Protein AF-A0A3N5L470-F1 (afdb_monomer)

Solvent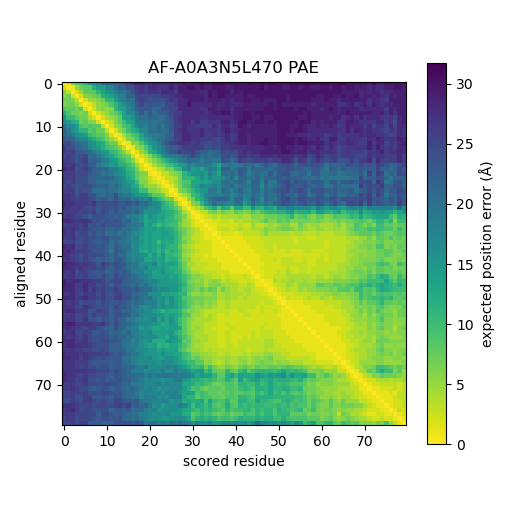-accessible surface area (backbone atoms only — not comparable to full-atom values): 5683 Å² total; per-residue (Å²): 138,92,77,94,81,73,88,84,71,84,86,78,69,91,71,83,85,80,83,78,77,73,82,65,86,62,100,56,97,76,71,68,85,49,98,42,71,70,57,49,49,52,56,53,70,70,37,88,90,52,57,68,70,60,53,51,55,48,49,54,51,50,51,57,51,75,75,44,95,74,86,44,75,57,96,94,37,85,49,136

Sequence (80 aa):
MKIFSKLRFFFCKSLSVRDSPIVILTKSSDTKEFLSIDEAVKELESDPDISKEKIEKLKESIEMLKNKRRIKIKNGNLIN

Structure (mmCIF, N/CA/C/O backbone):
data_AF-A0A3N5L470-F1
#
_entry.id   AF-A0A3N5L470-F1
#
loop_
_atom_site.group_PDB
_atom_site.id
_atom_site.type_symbol
_atom_site.label_atom_id
_atom_site.label_alt_id
_atom_site.label_comp_id
_atom_site.label_asym_id
_atom_site.label_entity_id
_atom_site.label_seq_id
_atom_site.pdbx_PDB_ins_code
_atom_site.Cartn_x
_atom_site.Cartn_y
_atom_site.Cartn_z
_atom_site.occupancy
_atom_site.B_iso_or_equiv
_atom_site.auth_seq_id
_atom_site.auth_comp_id
_atom_site.auth_asym_id
_atom_site.auth_atom_id
_atom_site.pdbx_PDB_model_num
ATOM 1 N N . MET A 1 1 ? -23.698 -38.086 -17.956 1.00 38.78 1 MET A N 1
ATOM 2 C CA . MET A 1 1 ? -22.244 -38.124 -18.243 1.00 38.78 1 MET A CA 1
ATOM 3 C C . MET A 1 1 ? -21.554 -37.071 -17.382 1.00 38.78 1 MET A C 1
ATOM 5 O O . MET A 1 1 ? -21.947 -35.915 -17.427 1.00 38.78 1 MET A O 1
ATOM 9 N N . LYS A 1 2 ? -20.625 -37.492 -16.514 1.00 48.03 2 LYS A N 1
ATOM 10 C CA . LYS A 1 2 ? -19.892 -36.655 -15.545 1.00 48.03 2 LYS A CA 1
ATOM 11 C C . LYS A 1 2 ? -18.577 -36.196 -16.184 1.00 48.03 2 LYS A C 1
ATOM 13 O O . LYS A 1 2 ? -17.754 -37.059 -16.458 1.00 48.03 2 LYS A O 1
ATOM 18 N N . ILE A 1 3 ? -18.367 -34.894 -16.408 1.00 54.88 3 ILE A N 1
ATOM 19 C CA . ILE A 1 3 ? -17.092 -34.384 -16.969 1.00 54.88 3 ILE A CA 1
ATOM 20 C C . ILE A 1 3 ? -16.522 -33.135 -16.268 1.00 54.88 3 ILE A C 1
ATOM 22 O O . ILE A 1 3 ? -15.369 -32.783 -16.490 1.00 54.88 3 ILE A O 1
ATOM 26 N N . PHE A 1 4 ? -17.216 -32.537 -15.298 1.00 50.91 4 PHE A N 1
ATOM 27 C CA . PHE A 1 4 ? -16.696 -31.370 -14.565 1.00 50.91 4 PHE A CA 1
ATOM 28 C C . PHE A 1 4 ? -15.897 -31.716 -13.295 1.00 50.91 4 PHE A C 1
ATOM 30 O O . PHE A 1 4 ? -16.109 -31.121 -12.245 1.00 50.91 4 PHE A O 1
ATOM 37 N N . SER A 1 5 ? -14.967 -32.676 -13.353 1.00 50.91 5 SER A N 1
ATOM 38 C CA . SER A 1 5 ? -14.177 -33.068 -12.168 1.00 50.91 5 SER A CA 1
ATOM 39 C C . SER A 1 5 ? -12.658 -33.056 -12.354 1.00 50.91 5 SER A C 1
ATOM 41 O O . SER A 1 5 ? -11.955 -33.706 -11.586 1.00 50.91 5 SER A O 1
ATOM 43 N N . LYS A 1 6 ? -12.121 -32.319 -13.337 1.00 51.00 6 LYS A N 1
ATOM 44 C CA . LYS A 1 6 ? -10.663 -32.279 -13.590 1.00 51.00 6 LYS A CA 1
ATOM 45 C C . LYS A 1 6 ? -9.981 -30.908 -13.551 1.00 51.00 6 LYS A C 1
ATOM 47 O O . LYS A 1 6 ? -8.778 -30.852 -13.760 1.00 51.00 6 LYS A O 1
ATOM 52 N N . LEU A 1 7 ? -10.670 -29.826 -13.177 1.00 54.56 7 LEU A N 1
ATOM 53 C CA . LEU A 1 7 ? -10.032 -28.502 -13.027 1.00 54.56 7 LEU A CA 1
ATOM 54 C C . LEU A 1 7 ? -9.599 -28.151 -11.591 1.00 54.56 7 LEU A C 1
ATOM 56 O O . LEU A 1 7 ? -9.356 -26.992 -11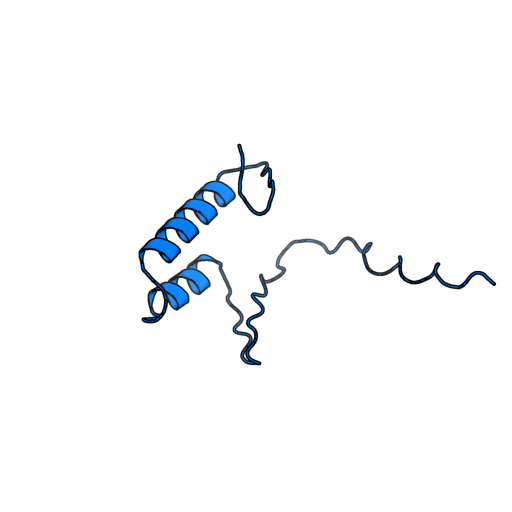.278 1.00 54.56 7 LEU A O 1
ATOM 60 N N . ARG A 1 8 ? -9.486 -29.139 -10.696 1.00 53.84 8 ARG A N 1
ATOM 61 C CA . ARG A 1 8 ? -9.153 -28.911 -9.277 1.00 53.84 8 ARG A CA 1
ATOM 62 C C . ARG A 1 8 ? -7.706 -29.262 -8.910 1.00 53.84 8 ARG A C 1
ATOM 64 O O . ARG A 1 8 ? -7.429 -29.525 -7.7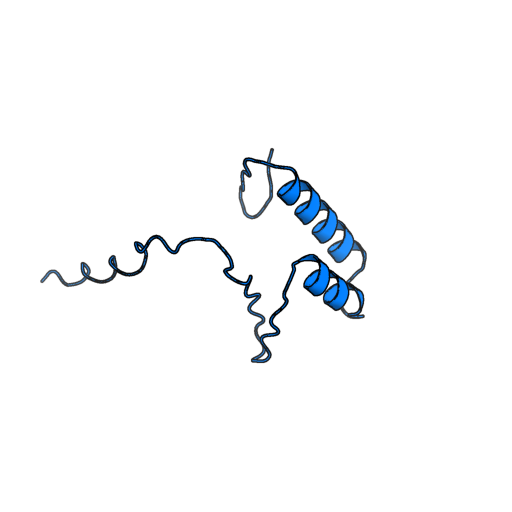47 1.00 53.84 8 ARG A O 1
ATOM 71 N N . PHE A 1 9 ? -6.798 -29.285 -9.890 1.00 51.62 9 PHE A N 1
ATOM 72 C CA . PHE A 1 9 ? -5.417 -29.751 -9.693 1.00 51.62 9 PHE A CA 1
ATOM 73 C C . PHE A 1 9 ? -4.337 -28.655 -9.782 1.00 51.62 9 PHE A C 1
ATOM 75 O O . PHE A 1 9 ? -3.174 -28.934 -9.520 1.00 51.62 9 PHE A O 1
ATOM 82 N N . PHE A 1 10 ? -4.686 -27.400 -10.086 1.00 50.69 10 PHE A N 1
ATOM 83 C CA . PHE A 1 10 ? -3.682 -26.334 -10.260 1.00 50.69 10 PHE A CA 1
ATOM 84 C C . PHE A 1 10 ? -3.469 -25.409 -9.051 1.00 50.69 10 PHE A C 1
ATOM 86 O O . PHE A 1 10 ? -2.567 -24.582 -9.087 1.00 50.69 10 PHE A O 1
ATOM 93 N N . PHE A 1 11 ? -4.221 -25.575 -7.958 1.00 52.53 11 PHE A N 1
ATOM 94 C CA . PHE A 1 11 ? -4.102 -24.711 -6.769 1.00 52.53 11 PHE A CA 1
ATOM 95 C C . PHE A 1 11 ? -3.441 -25.372 -5.548 1.00 52.53 11 PHE A C 1
ATOM 97 O O . PHE A 1 11 ? -3.414 -24.784 -4.471 1.00 52.53 11 PHE A O 1
ATOM 104 N N . CYS A 1 12 ? -2.857 -26.565 -5.701 1.00 46.16 12 CYS A N 1
ATOM 105 C CA . CYS A 1 12 ? -2.068 -27.208 -4.646 1.00 46.16 12 CYS A CA 1
ATOM 106 C C . CYS A 1 12 ? -0.687 -27.626 -5.159 1.00 46.16 12 CYS A C 1
ATOM 108 O O . CYS A 1 12 ? -0.393 -28.805 -5.329 1.00 46.16 12 CYS A O 1
ATOM 110 N N . LYS A 1 13 ? 0.194 -26.646 -5.349 1.00 42.34 13 LYS A N 1
ATOM 111 C CA . LYS A 1 13 ? 1.625 -26.847 -5.120 1.00 42.34 13 LYS A CA 1
ATOM 112 C C . LYS A 1 13 ? 2.074 -25.763 -4.156 1.00 42.34 13 LYS A C 1
ATOM 114 O O . LYS A 1 13 ? 1.960 -24.581 -4.457 1.00 42.34 13 LYS A O 1
ATOM 119 N N . SER A 1 14 ? 2.529 -26.184 -2.981 1.00 52.94 14 SER A N 1
ATOM 120 C CA . SER A 1 14 ? 3.204 -25.340 -2.004 1.00 52.94 14 SER A CA 1
ATOM 121 C C . SER A 1 14 ? 4.451 -24.741 -2.654 1.00 52.94 14 SER A C 1
ATOM 123 O O . SER A 1 14 ? 5.497 -25.390 -2.722 1.00 52.94 14 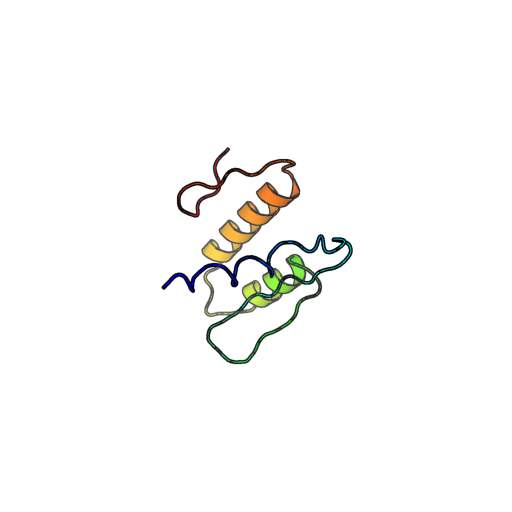SER A O 1
ATOM 125 N N . LEU A 1 15 ? 4.331 -23.530 -3.192 1.00 44.03 15 LEU A N 1
ATOM 126 C CA . LEU A 1 15 ? 5.486 -22.770 -3.633 1.00 44.03 15 LEU A CA 1
ATOM 127 C C . LEU A 1 15 ? 6.143 -22.204 -2.374 1.00 44.03 15 LEU A C 1
ATOM 129 O O . LEU A 1 15 ? 5.522 -21.463 -1.617 1.00 44.03 15 LEU A O 1
ATOM 133 N N . SER A 1 16 ? 7.379 -22.629 -2.127 1.00 48.38 16 SER A N 1
ATOM 134 C CA . SER A 1 16 ? 8.283 -22.032 -1.150 1.00 48.38 16 SER A CA 1
ATOM 135 C C . SER A 1 16 ? 8.294 -20.516 -1.351 1.00 48.38 16 SER A C 1
ATOM 137 O O . SER A 1 16 ? 8.919 -20.022 -2.286 1.00 48.38 16 SER A O 1
ATOM 139 N N . VAL A 1 17 ? 7.596 -19.795 -0.474 1.00 53.38 17 VAL A N 1
ATOM 140 C CA . VAL A 1 17 ? 7.594 -18.335 -0.407 1.00 53.38 17 VAL A CA 1
ATOM 141 C C . VAL A 1 17 ? 8.965 -17.917 0.109 1.00 53.38 17 VAL A C 1
ATOM 143 O O . VAL A 1 17 ? 9.198 -17.914 1.315 1.00 53.38 17 VAL A O 1
ATOM 146 N N . ARG A 1 18 ? 9.907 -17.653 -0.797 1.00 55.31 18 ARG A N 1
ATOM 147 C CA . ARG A 1 18 ? 11.100 -16.880 -0.437 1.00 55.31 18 ARG A CA 1
ATOM 148 C C . ARG A 1 18 ? 11.134 -15.554 -1.174 1.00 55.31 18 ARG A C 1
ATOM 150 O O . ARG A 1 18 ? 11.219 -14.554 -0.490 1.00 55.31 18 ARG A O 1
ATOM 157 N N . ASP A 1 19 ? 10.863 -15.518 -2.478 1.00 58.22 19 ASP A N 1
ATOM 158 C CA . ASP A 1 19 ? 10.872 -14.261 -3.241 1.00 58.22 19 ASP A CA 1
ATOM 159 C C . ASP A 1 19 ? 9.884 -14.339 -4.418 1.00 58.22 19 ASP A C 1
ATOM 161 O O . ASP A 1 19 ? 10.269 -14.580 -5.559 1.00 58.22 19 ASP A O 1
ATOM 165 N N . SER A 1 20 ? 8.576 -14.231 -4.160 1.00 52.38 20 SER A N 1
ATOM 166 C CA . SER A 1 20 ? 7.596 -14.070 -5.248 1.00 52.38 20 SER A CA 1
ATOM 167 C C . SER A 1 20 ? 7.232 -12.593 -5.388 1.00 52.38 20 SER A C 1
ATOM 169 O O . SER A 1 20 ? 6.698 -12.030 -4.428 1.00 52.38 20 SER A O 1
ATOM 171 N N . PRO A 1 21 ? 7.517 -11.962 -6.542 1.00 54.53 21 PRO A N 1
ATOM 172 C CA . PRO A 1 21 ? 7.237 -10.549 -6.752 1.00 54.53 21 PRO A CA 1
ATOM 173 C C . PRO A 1 21 ? 5.728 -10.284 -6.750 1.00 54.53 21 PRO A C 1
ATOM 175 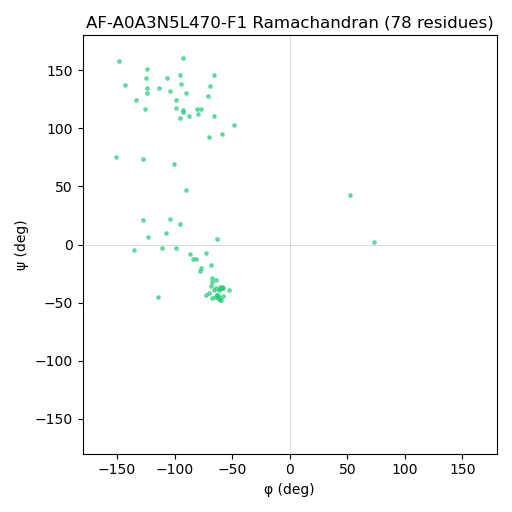O O . PRO A 1 21 ? 4.921 -11.111 -7.183 1.00 54.53 21 PRO A O 1
ATOM 178 N N . ILE A 1 22 ? 5.344 -9.115 -6.242 1.00 66.81 22 ILE A N 1
ATOM 179 C CA . ILE A 1 22 ? 3.957 -8.649 -6.252 1.00 66.81 22 ILE A CA 1
ATOM 180 C C . ILE A 1 22 ? 3.667 -8.098 -7.651 1.00 66.81 22 ILE A C 1
ATOM 182 O O . ILE A 1 22 ? 4.215 -7.071 -8.037 1.00 66.81 22 ILE A O 1
ATOM 186 N N . VAL A 1 23 ? 2.797 -8.773 -8.405 1.00 55.72 23 VAL A N 1
ATOM 187 C CA . VAL A 1 23 ? 2.380 -8.334 -9.745 1.00 55.72 23 VAL A CA 1
ATOM 188 C C . VAL A 1 23 ? 1.106 -7.495 -9.627 1.00 55.72 23 VAL A C 1
ATOM 190 O O . VAL A 1 23 ? 0.050 -8.012 -9.256 1.00 55.72 23 VAL A O 1
ATOM 193 N N . ILE A 1 24 ? 1.193 -6.202 -9.949 1.00 65.25 24 ILE A N 1
ATOM 194 C CA . ILE A 1 24 ? 0.035 -5.302 -10.049 1.00 65.25 24 ILE A CA 1
ATOM 195 C C . ILE A 1 24 ? -0.390 -5.254 -11.523 1.00 65.25 24 ILE A C 1
ATOM 197 O O . ILE A 1 24 ? 0.309 -4.692 -12.359 1.00 65.25 24 ILE A O 1
ATOM 201 N N . LEU A 1 25 ? -1.530 -5.868 -11.853 1.00 52.72 25 LEU A N 1
ATOM 202 C CA . LEU A 1 25 ? -2.079 -5.886 -13.213 1.00 52.72 25 LEU A CA 1
ATOM 203 C C . LEU A 1 25 ? -2.961 -4.652 -13.447 1.00 52.72 25 LEU A C 1
ATOM 205 O O . LEU A 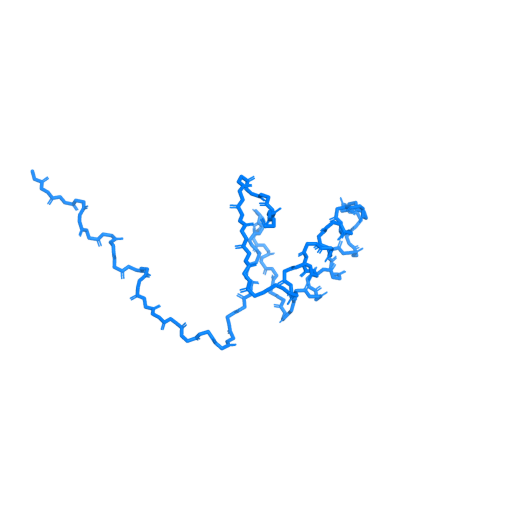1 25 ? -4.056 -4.551 -12.889 1.00 52.72 25 LEU A O 1
ATOM 209 N N . THR A 1 26 ? -2.505 -3.726 -14.289 1.00 47.88 26 THR A N 1
ATOM 210 C CA . THR A 1 26 ? -3.323 -2.636 -14.839 1.00 47.88 26 THR A CA 1
ATOM 211 C C . THR A 1 26 ? -3.934 -3.056 -16.184 1.00 47.88 26 THR A C 1
ATOM 213 O O . THR A 1 26 ? -3.515 -4.025 -16.810 1.00 47.88 26 THR A O 1
ATOM 216 N N . LYS A 1 27 ? -5.004 -2.375 -16.620 1.00 55.59 27 LYS A N 1
ATOM 217 C CA . LYS A 1 27 ? -5.772 -2.726 -17.836 1.00 55.59 27 LYS A CA 1
ATOM 218 C C . LYS A 1 27 ? -5.024 -2.400 -19.146 1.00 55.59 27 LYS A C 1
ATOM 220 O O . LYS A 1 27 ? -5.505 -2.755 -20.219 1.00 55.59 27 LYS A O 1
ATOM 225 N N . SER A 1 28 ? -3.880 -1.723 -19.062 1.00 54.34 28 SER A N 1
ATOM 226 C CA . SER A 1 28 ? -2.946 -1.472 -20.160 1.00 54.34 28 SER A CA 1
ATOM 227 C C . SER A 1 28 ? -1.844 -2.533 -20.159 1.00 54.34 28 SER A C 1
ATOM 229 O O . SER A 1 28 ? -1.423 -3.005 -19.111 1.00 54.34 28 SER A O 1
ATOM 231 N N . SER A 1 29 ? -1.367 -2.909 -21.340 1.00 56.44 29 SER A N 1
ATOM 232 C CA . SER A 1 29 ? -0.344 -3.940 -21.581 1.00 56.44 29 SER A CA 1
ATOM 233 C C . SER A 1 29 ? 1.047 -3.656 -20.986 1.00 56.44 29 SER A C 1
ATOM 235 O O . SER A 1 29 ? 1.966 -4.441 -21.208 1.00 56.44 29 SER A O 1
ATOM 237 N N . ASP A 1 30 ? 1.207 -2.573 -20.225 1.00 65.31 30 ASP A N 1
ATOM 238 C CA . ASP A 1 30 ? 2.475 -2.115 -19.660 1.00 65.31 30 ASP A CA 1
ATOM 239 C C . ASP A 1 30 ? 2.574 -2.533 -18.189 1.00 65.31 30 ASP A C 1
ATOM 241 O O . ASP A 1 30 ? 2.480 -1.724 -17.263 1.00 65.31 30 ASP A O 1
ATOM 245 N N . THR A 1 31 ? 2.722 -3.836 -17.959 1.00 67.81 31 THR A N 1
ATOM 246 C CA . THR A 1 31 ? 3.029 -4.366 -16.627 1.00 67.81 31 THR A CA 1
ATOM 247 C C . THR A 1 31 ? 4.424 -3.904 -16.210 1.00 67.81 31 THR A C 1
ATOM 249 O O . THR A 1 31 ? 5.421 -4.350 -16.774 1.00 67.81 31 THR A O 1
ATOM 252 N N . LYS A 1 32 ? 4.495 -3.009 -15.220 1.00 77.94 32 LYS A N 1
ATOM 253 C CA . LYS A 1 32 ? 5.743 -2.636 -14.545 1.00 77.94 32 LYS A CA 1
ATOM 254 C C . LYS A 1 32 ? 5.966 -3.559 -13.348 1.00 77.94 32 LYS A C 1
ATOM 256 O O . LYS A 1 32 ? 5.065 -3.748 -12.530 1.00 77.94 32 LYS A O 1
ATOM 261 N N . GLU A 1 33 ? 7.162 -4.124 -13.253 1.00 79.19 33 GLU A N 1
ATOM 262 C CA . GLU A 1 33 ? 7.598 -4.906 -12.097 1.00 79.19 33 GLU A CA 1
ATOM 263 C C . GLU A 1 33 ? 8.367 -4.007 -11.126 1.00 79.19 33 GLU A C 1
ATOM 265 O O . GLU A 1 33 ? 9.185 -3.191 -11.546 1.00 79.19 33 GLU A O 1
ATOM 270 N N . PHE A 1 34 ? 8.103 -4.170 -9.830 1.00 83.94 34 PHE A N 1
ATOM 271 C CA . PHE A 1 34 ? 8.756 -3.419 -8.760 1.00 83.94 34 PHE A CA 1
ATOM 272 C C . PHE A 1 34 ? 9.382 -4.392 -7.764 1.00 83.94 34 PHE A C 1
ATOM 274 O O . PHE A 1 34 ? 8.803 -5.437 -7.455 1.00 83.94 34 PHE A O 1
ATOM 2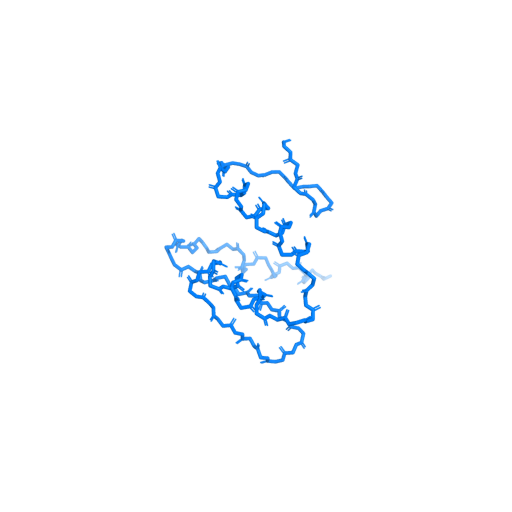81 N N . LEU A 1 35 ? 10.549 -4.040 -7.226 1.00 85.38 35 LEU A N 1
ATOM 282 C CA . LEU A 1 35 ? 11.269 -4.873 -6.259 1.00 85.38 35 LEU A CA 1
ATOM 283 C C . LEU A 1 35 ? 10.657 -4.778 -4.859 1.00 85.38 35 LEU A C 1
ATOM 285 O O . LEU A 1 35 ? 10.835 -5.671 -4.031 1.00 85.38 35 LEU A O 1
ATOM 289 N N . SER A 1 36 ? 9.938 -3.692 -4.575 1.00 83.75 36 SER A N 1
ATOM 290 C CA . SER A 1 36 ? 9.301 -3.471 -3.281 1.00 83.75 36 SER A CA 1
ATOM 291 C C . SER A 1 36 ? 8.007 -2.670 -3.397 1.00 83.75 36 SER A C 1
ATOM 293 O O . SER A 1 36 ? 7.795 -1.910 -4.340 1.00 83.75 36 SER A O 1
ATOM 295 N N . ILE A 1 37 ? 7.151 -2.803 -2.382 1.00 87.06 37 ILE A N 1
ATOM 296 C CA . ILE A 1 37 ? 5.931 -1.994 -2.260 1.00 87.06 37 ILE A CA 1
ATOM 297 C C . ILE A 1 37 ? 6.283 -0.503 -2.156 1.00 87.06 37 ILE A C 1
ATOM 299 O O . ILE A 1 37 ? 5.596 0.327 -2.739 1.00 87.06 37 ILE A O 1
ATOM 303 N N . ASP A 1 38 ? 7.360 -0.159 -1.445 1.00 87.75 38 ASP A N 1
ATOM 304 C CA . ASP A 1 38 ? 7.759 1.236 -1.239 1.00 87.75 38 ASP A CA 1
ATOM 305 C C . ASP A 1 38 ? 8.220 1.897 -2.557 1.00 87.75 38 ASP A C 1
ATOM 307 O O . ASP A 1 38 ? 7.976 3.083 -2.771 1.00 87.75 38 ASP A O 1
ATOM 311 N N . GLU A 1 39 ? 8.827 1.131 -3.469 1.00 87.38 39 GLU A N 1
ATOM 312 C CA . GLU A 1 39 ? 9.170 1.582 -4.825 1.00 87.38 39 GLU A CA 1
ATOM 313 C C . GLU A 1 39 ? 7.917 1.835 -5.674 1.00 87.38 39 GLU A C 1
ATOM 315 O O . GLU A 1 39 ? 7.789 2.897 -6.280 1.00 87.38 39 GLU A O 1
ATOM 320 N N . ALA A 1 40 ? 6.950 0.913 -5.640 1.00 88.38 40 ALA A N 1
ATOM 321 C CA . ALA A 1 40 ? 5.679 1.084 -6.338 1.00 88.38 40 ALA A CA 1
ATOM 322 C C . ALA A 1 40 ? 4.896 2.307 -5.822 1.00 88.38 40 ALA A C 1
ATOM 324 O O . ALA A 1 40 ? 4.307 3.044 -6.607 1.00 88.38 40 ALA A O 1
ATOM 325 N N . VAL A 1 41 ? 4.912 2.566 -4.509 1.00 89.25 41 VAL A N 1
ATOM 326 C CA . VAL A 1 41 ? 4.251 3.745 -3.922 1.00 89.25 41 VAL A CA 1
ATOM 327 C C . VAL A 1 41 ? 4.916 5.049 -4.373 1.00 89.25 41 VAL A C 1
ATOM 329 O O . VAL A 1 41 ? 4.199 5.999 -4.667 1.00 89.25 41 VAL A O 1
ATOM 332 N N . LYS A 1 42 ? 6.250 5.105 -4.485 1.00 89.94 42 LYS A N 1
ATOM 333 C CA . LYS A 1 42 ? 6.961 6.301 -4.981 1.00 89.94 42 LYS A CA 1
ATOM 334 C C . LYS A 1 42 ? 6.629 6.641 -6.433 1.00 89.94 42 LYS A C 1
ATOM 336 O O . LYS A 1 42 ? 6.528 7.817 -6.779 1.00 89.94 42 LYS A O 1
ATOM 341 N N . GLU A 1 43 ? 6.456 5.626 -7.275 1.00 88.75 43 GLU A N 1
ATOM 342 C CA . GLU A 1 43 ? 5.997 5.832 -8.652 1.00 88.75 43 GLU A CA 1
ATOM 343 C C . GLU A 1 43 ? 4.588 6.446 -8.648 1.00 88.75 43 GLU A C 1
ATOM 345 O O . GLU A 1 43 ? 4.351 7.451 -9.312 1.00 88.75 43 GLU A O 1
ATOM 350 N N . LEU A 1 44 ? 3.676 5.907 -7.825 1.00 88.06 44 LEU A N 1
ATOM 351 C CA . LEU A 1 44 ? 2.313 6.438 -7.685 1.00 88.06 44 LEU A CA 1
ATOM 352 C C . LEU A 1 44 ? 2.283 7.862 -7.102 1.00 88.06 44 LEU A C 1
ATOM 354 O O . LEU A 1 44 ? 1.387 8.629 -7.429 1.00 88.06 44 LEU A O 1
ATOM 358 N N . GLU A 1 45 ? 3.243 8.236 -6.252 1.00 88.50 45 GLU A N 1
ATOM 359 C CA . GLU A 1 45 ? 3.408 9.611 -5.740 1.00 88.50 45 GLU A CA 1
ATOM 360 C C . GLU A 1 45 ? 3.830 10.622 -6.790 1.00 88.50 45 GLU A C 1
ATOM 362 O O . GLU A 1 45 ? 3.539 11.811 -6.656 1.00 88.50 45 GLU A O 1
ATOM 367 N N . SER A 1 46 ? 4.541 10.148 -7.804 1.00 88.19 46 SER A N 1
ATOM 368 C CA . SER A 1 46 ? 5.036 10.978 -8.894 1.00 88.19 46 SER A CA 1
ATOM 369 C C . SER A 1 46 ? 3.972 11.189 -9.976 1.00 88.19 46 SER A C 1
ATOM 371 O O . SER A 1 46 ? 4.143 12.052 -10.835 1.00 88.19 46 SER A O 1
ATOM 373 N N . ASP A 1 47 ? 2.878 10.423 -9.930 1.00 87.50 47 ASP A N 1
ATOM 374 C CA . ASP A 1 47 ? 1.783 10.481 -10.891 1.00 87.50 47 ASP A CA 1
ATOM 375 C C . ASP A 1 47 ? 0.828 11.659 -10.582 1.00 87.50 47 ASP A C 1
ATOM 377 O O . ASP A 1 47 ? 0.190 11.680 -9.522 1.00 87.50 47 ASP A O 1
ATOM 381 N N . PRO A 1 48 ? 0.698 12.653 -11.485 1.00 86.12 48 PRO A N 1
ATOM 382 C CA . PRO A 1 48 ? -0.182 13.802 -11.283 1.00 86.12 48 PRO A CA 1
ATOM 383 C C . PRO A 1 48 ? -1.679 13.451 -11.322 1.00 86.12 48 PRO A C 1
ATOM 385 O O . PRO A 1 48 ? -2.487 14.241 -10.828 1.00 86.12 48 PRO A O 1
ATOM 388 N N . ASP A 1 49 ? -2.062 12.293 -11.873 1.00 89.25 49 ASP A N 1
ATOM 389 C CA . ASP A 1 49 ? -3.464 11.865 -11.975 1.00 89.25 49 ASP A CA 1
ATOM 390 C C . ASP A 1 49 ? -3.990 11.245 -10.669 1.00 89.25 49 ASP A C 1
ATOM 392 O O . ASP A 1 49 ? -5.201 11.060 -10.480 1.00 89.25 49 ASP A O 1
ATOM 396 N N . ILE A 1 50 ? -3.095 10.932 -9.728 1.00 87.00 50 ILE A N 1
ATOM 397 C CA . ILE A 1 50 ? -3.441 10.305 -8.456 1.00 87.00 50 ILE A CA 1
ATOM 398 C C . ILE A 1 50 ? -3.519 11.368 -7.361 1.00 87.00 50 ILE A C 1
ATOM 400 O O . ILE A 1 50 ? -2.579 12.106 -7.076 1.00 87.00 50 ILE A O 1
ATOM 404 N N . SER A 1 51 ? -4.665 11.436 -6.679 1.00 91.06 51 SER A N 1
ATOM 405 C CA . SER A 1 51 ? -4.826 12.367 -5.566 1.00 91.06 51 SER A CA 1
ATOM 406 C C . SER A 1 51 ? -3.965 11.964 -4.368 1.00 91.06 51 SER A C 1
ATOM 408 O O . SER A 1 51 ? -3.961 10.807 -3.943 1.00 91.06 51 SER A O 1
ATOM 410 N N . LYS A 1 52 ? -3.312 12.954 -3.750 1.00 89.44 52 LYS A N 1
ATOM 411 C CA . LYS A 1 52 ? -2.477 12.765 -2.550 1.00 89.44 52 LYS A CA 1
ATOM 412 C C . LYS A 1 52 ? -3.213 12.033 -1.422 1.00 89.44 52 LYS A C 1
ATOM 414 O O . LYS A 1 52 ? -2.653 11.135 -0.808 1.00 89.44 52 LYS A O 1
ATOM 419 N N . GLU A 1 53 ? -4.499 12.331 -1.229 1.00 89.62 53 GLU A N 1
ATOM 420 C CA . GLU A 1 53 ? -5.340 11.681 -0.212 1.00 89.62 53 GLU A CA 1
ATOM 421 C C . GLU A 1 53 ? -5.468 10.157 -0.420 1.00 89.62 53 GLU A C 1
ATOM 423 O O . GLU A 1 53 ? -5.492 9.385 0.539 1.00 89.62 53 GLU A O 1
ATOM 428 N N . LYS A 1 54 ? -5.540 9.687 -1.676 1.00 88.50 54 LYS A N 1
ATOM 429 C CA . LYS A 1 54 ? -5.588 8.244 -1.969 1.00 88.50 54 LYS A CA 1
ATOM 430 C C . LYS A 1 54 ? -4.262 7.569 -1.635 1.00 88.50 54 LYS A C 1
ATOM 432 O O . LYS A 1 54 ? -4.265 6.435 -1.160 1.00 88.50 54 LYS A O 1
ATOM 437 N N . ILE A 1 55 ? -3.153 8.265 -1.864 1.00 90.00 55 ILE A N 1
ATOM 438 C CA . ILE A 1 55 ? -1.811 7.758 -1.577 1.00 90.00 55 ILE A CA 1
ATOM 439 C C . ILE A 1 55 ? -1.581 7.670 -0.068 1.00 90.00 55 ILE A C 1
ATOM 441 O O . ILE A 1 55 ? -1.070 6.660 0.409 1.00 90.00 55 ILE A O 1
ATOM 445 N N . GLU A 1 56 ? -2.010 8.671 0.699 1.00 90.06 56 GLU A N 1
ATOM 446 C CA . GLU A 1 56 ? -1.930 8.636 2.164 1.00 90.06 56 GLU A CA 1
ATOM 447 C C . GLU A 1 56 ? -2.715 7.455 2.747 1.00 90.06 56 GLU A C 1
ATOM 449 O O . GLU A 1 56 ? -2.151 6.656 3.495 1.00 90.06 56 GLU A O 1
ATOM 454 N N . LYS A 1 57 ? -3.966 7.242 2.312 1.00 89.44 57 LYS A N 1
ATOM 455 C CA . LYS A 1 57 ? -4.767 6.073 2.730 1.00 89.44 57 LYS A CA 1
ATOM 456 C C . LYS A 1 57 ? -4.107 4.741 2.369 1.00 89.44 57 LYS A C 1
ATOM 458 O O . LYS A 1 57 ? -4.202 3.768 3.123 1.00 89.44 57 LYS A O 1
ATOM 463 N N . LEU A 1 58 ? -3.451 4.675 1.209 1.00 89.06 58 LEU A N 1
ATOM 464 C CA . LEU A 1 58 ? -2.701 3.494 0.790 1.00 89.06 58 LEU A CA 1
ATOM 465 C C . LEU A 1 58 ? -1.509 3.241 1.723 1.00 89.06 58 LEU A C 1
ATOM 467 O O . LEU A 1 58 ? -1.325 2.109 2.168 1.00 89.06 58 LEU A O 1
ATOM 471 N N . LYS A 1 59 ? -0.738 4.281 2.065 1.00 89.50 59 LYS A N 1
ATOM 472 C CA . LYS A 1 59 ? 0.394 4.184 2.998 1.00 89.50 59 LYS A CA 1
ATOM 473 C C . LYS A 1 59 ? -0.036 3.717 4.383 1.00 89.50 59 LYS A C 1
ATOM 475 O O . LYS A 1 59 ? 0.552 2.768 4.894 1.00 89.50 59 LYS A O 1
ATOM 480 N N . GLU A 1 60 ? -1.087 4.312 4.945 1.00 87.38 60 GLU A N 1
ATOM 481 C CA . GLU A 1 60 ? -1.648 3.893 6.235 1.00 87.38 60 GLU A CA 1
ATOM 482 C C . GLU A 1 60 ? -2.069 2.420 6.204 1.00 87.38 60 GLU A C 1
ATOM 484 O O . GLU A 1 60 ? -1.743 1.642 7.102 1.00 87.38 60 GLU A O 1
ATOM 489 N N . SER A 1 61 ? -2.738 2.003 5.124 1.00 85.31 61 SER A N 1
ATOM 490 C CA . SER A 1 61 ? -3.142 0.608 4.938 1.00 85.31 61 SER A CA 1
ATOM 491 C C . SER A 1 61 ? -1.930 -0.325 4.893 1.00 85.31 61 SER A C 1
ATOM 493 O O . SER A 1 61 ? -1.929 -1.359 5.558 1.00 85.31 61 SER A O 1
ATOM 495 N N . ILE A 1 62 ? -0.876 0.032 4.153 1.00 87.75 62 ILE A N 1
ATOM 496 C CA . ILE A 1 62 ? 0.361 -0.758 4.070 1.00 87.75 62 ILE A CA 1
ATOM 497 C C . ILE A 1 62 ? 1.049 -0.845 5.436 1.00 87.75 62 ILE A C 1
ATOM 499 O O . ILE A 1 62 ? 1.477 -1.928 5.831 1.00 87.75 62 ILE A O 1
ATOM 503 N N . GLU A 1 63 ? 1.137 0.255 6.180 1.00 86.31 63 GLU A N 1
ATOM 504 C CA . GLU A 1 63 ? 1.747 0.275 7.511 1.00 86.31 63 GLU A CA 1
ATOM 505 C C . GLU A 1 63 ? 0.972 -0.605 8.503 1.00 86.31 63 GLU A C 1
ATOM 507 O O . GLU A 1 63 ? 1.558 -1.431 9.213 1.00 86.31 63 GLU A O 1
ATOM 512 N N . MET A 1 64 ? -0.362 -0.522 8.486 1.00 80.81 64 MET A N 1
ATOM 513 C CA . MET A 1 64 ? -1.221 -1.411 9.269 1.00 80.81 64 MET A CA 1
ATOM 514 C C . MET A 1 64 ? -1.003 -2.887 8.922 1.00 80.81 64 MET A C 1
ATOM 516 O O . MET A 1 64 ? -1.080 -3.741 9.808 1.00 80.81 64 MET A O 1
ATOM 520 N N . LEU A 1 65 ? -0.749 -3.203 7.650 1.00 83.88 65 LEU A N 1
ATOM 521 C CA . LEU A 1 65 ? -0.475 -4.565 7.192 1.00 83.88 65 LEU A CA 1
ATOM 522 C C . LEU A 1 65 ? 0.918 -5.043 7.622 1.00 83.88 65 LEU A C 1
ATOM 524 O O . LEU A 1 65 ? 1.028 -6.162 8.122 1.00 83.88 65 LEU A O 1
ATOM 528 N N . LYS A 1 66 ? 1.956 -4.201 7.496 1.00 83.62 66 LYS A N 1
ATOM 529 C CA . LYS A 1 66 ? 3.340 -4.518 7.907 1.00 83.62 66 LYS A CA 1
ATOM 530 C C . LYS A 1 66 ? 3.416 -4.884 9.397 1.00 83.62 66 LYS A C 1
ATOM 532 O O . LYS A 1 66 ? 4.138 -5.805 9.770 1.00 83.62 66 LYS A O 1
ATOM 537 N N . ASN A 1 67 ? 2.625 -4.219 10.239 1.00 79.50 67 ASN A N 1
ATOM 538 C CA . ASN A 1 67 ? 2.666 -4.399 11.694 1.00 79.50 67 ASN A CA 1
ATOM 539 C C . ASN A 1 67 ? 1.789 -5.551 12.227 1.00 79.50 67 ASN A C 1
ATOM 541 O O . ASN A 1 67 ? 1.865 -5.895 13.411 1.00 79.50 67 ASN A O 1
ATOM 545 N N . LYS A 1 68 ? 0.943 -6.175 11.396 1.00 78.31 68 LYS A N 1
ATOM 546 C CA . LYS A 1 68 ? -0.019 -7.195 11.844 1.00 78.31 68 LYS A CA 1
ATOM 547 C C . LYS A 1 68 ? 0.416 -8.615 11.496 1.00 78.31 68 LYS A C 1
ATOM 549 O O . LYS A 1 68 ? 0.670 -8.953 10.350 1.00 78.31 68 LYS A O 1
ATOM 554 N N . ARG A 1 69 ? 0.347 -9.511 12.489 1.00 70.06 69 ARG A N 1
ATOM 555 C CA . ARG A 1 69 ? 0.507 -10.968 12.284 1.00 70.06 69 ARG A CA 1
ATOM 556 C C . ARG A 1 69 ? -0.731 -11.647 11.686 1.00 70.06 69 ARG A C 1
ATOM 558 O O . ARG A 1 69 ? -0.635 -12.759 11.176 1.00 70.06 69 ARG A O 1
ATOM 565 N N . ARG A 1 70 ? -1.905 -11.016 11.794 1.00 72.81 70 ARG A N 1
ATOM 566 C CA . ARG A 1 70 ? -3.184 -11.507 11.261 1.00 72.81 70 ARG A CA 1
ATOM 567 C C . ARG A 1 70 ? -4.014 -10.342 10.749 1.00 72.81 70 ARG A C 1
ATOM 569 O O . ARG A 1 70 ? -4.120 -9.316 11.415 1.00 72.81 70 ARG A O 1
ATOM 576 N N . ILE A 1 71 ? -4.625 -10.539 9.589 1.00 81.56 71 ILE A N 1
ATOM 577 C CA . ILE A 1 71 ? -5.436 -9.538 8.901 1.00 81.56 71 I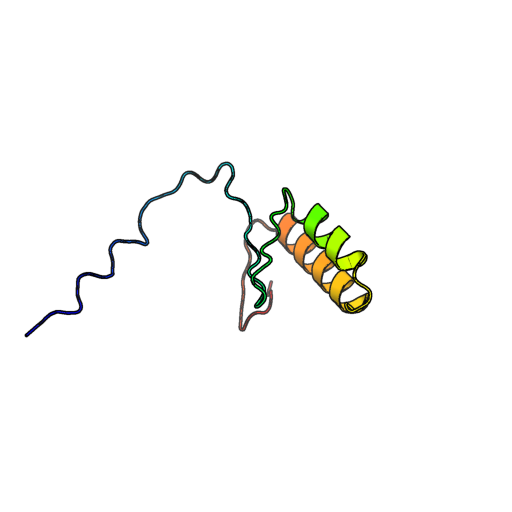LE A CA 1
ATOM 578 C C . ILE A 1 71 ? -6.816 -10.145 8.668 1.00 81.56 71 ILE A C 1
ATOM 580 O O . ILE A 1 71 ? -6.927 -11.298 8.251 1.00 81.56 71 ILE A O 1
ATOM 584 N N . LYS A 1 72 ? -7.867 -9.377 8.952 1.00 79.38 72 LYS A N 1
ATOM 585 C CA . LYS A 1 72 ? -9.247 -9.740 8.632 1.00 79.38 72 LYS A CA 1
ATOM 586 C C . LYS A 1 72 ? -9.766 -8.772 7.576 1.00 79.38 72 LYS A C 1
ATOM 588 O O . LYS A 1 72 ? -9.570 -7.564 7.690 1.00 79.38 72 LYS A O 1
ATOM 593 N N . ILE A 1 73 ? -10.427 -9.310 6.557 1.00 84.00 73 ILE A N 1
ATOM 594 C CA . ILE A 1 73 ? -10.979 -8.534 5.445 1.00 84.00 73 ILE A CA 1
ATOM 595 C C . ILE A 1 73 ? -12.472 -8.835 5.357 1.00 84.00 73 ILE A C 1
ATOM 597 O O . ILE A 1 73 ? -12.870 -10.001 5.340 1.00 84.00 73 ILE A O 1
ATOM 601 N N . LYS A 1 74 ? -13.302 -7.791 5.294 1.00 83.50 74 LYS A N 1
ATOM 602 C CA . LYS A 1 74 ? -14.750 -7.902 5.079 1.00 83.50 74 LYS A CA 1
ATOM 603 C C . LYS A 1 74 ? -15.175 -6.889 4.024 1.00 83.50 74 LYS A C 1
ATOM 605 O O . LYS A 1 74 ? -14.914 -5.701 4.170 1.00 83.50 74 LYS A O 1
ATOM 610 N N . ASN A 1 75 ? -15.825 -7.359 2.959 1.00 86.94 75 ASN A N 1
ATOM 611 C CA . ASN A 1 75 ? -16.286 -6.528 1.837 1.00 86.94 75 ASN A CA 1
ATOM 612 C C . ASN A 1 75 ? -15.177 -5.642 1.235 1.00 86.94 75 ASN A C 1
ATOM 614 O O . ASN A 1 75 ? -15.389 -4.456 1.011 1.00 86.94 75 ASN A O 1
ATOM 618 N N . GLY A 1 76 ? -13.972 -6.192 1.053 1.00 75.81 76 GLY A N 1
ATOM 619 C CA . GLY A 1 76 ? -12.828 -5.448 0.511 1.00 75.81 76 GLY A CA 1
ATOM 620 C C . GLY A 1 76 ? -12.194 -4.433 1.468 1.00 75.81 76 GLY A C 1
ATOM 621 O O . GLY A 1 76 ? -11.233 -3.780 1.085 1.00 75.81 76 GLY A O 1
ATOM 622 N N . ASN A 1 77 ? -12.682 -4.323 2.708 1.00 74.69 77 ASN A N 1
ATOM 623 C CA . ASN A 1 77 ? -12.135 -3.420 3.716 1.00 74.69 77 ASN A CA 1
ATOM 624 C C . ASN A 1 77 ? -11.360 -4.187 4.790 1.00 74.69 77 ASN A C 1
ATOM 626 O O . ASN A 1 77 ? -11.762 -5.281 5.206 1.00 74.69 77 ASN A O 1
ATOM 630 N N . LEU A 1 78 ? -10.268 -3.582 5.259 1.00 73.81 78 LEU A N 1
ATOM 631 C CA . LEU A 1 78 ? -9.511 -4.062 6.410 1.00 73.81 78 LEU A CA 1
ATOM 632 C C . LEU A 1 78 ? -10.318 -3.825 7.688 1.00 73.81 78 LEU A C 1
ATOM 634 O O . LEU A 1 78 ? -10.768 -2.714 7.954 1.00 73.81 78 LEU A O 1
ATOM 638 N N . ILE A 1 79 ? -10.488 -4.878 8.484 1.00 74.25 79 ILE A N 1
ATOM 639 C CA . ILE A 1 79 ? -11.156 -4.825 9.788 1.00 74.25 79 ILE A CA 1
ATOM 640 C C . ILE A 1 79 ? -10.216 -5.366 10.880 1.00 74.25 79 ILE A C 1
ATOM 642 O O . ILE A 1 79 ? -9.339 -6.191 10.607 1.00 74.25 79 ILE A O 1
ATOM 646 N N . ASN A 1 80 ? -10.367 -4.872 12.113 1.00 64.88 80 ASN A N 1
ATOM 647 C CA . ASN A 1 80 ? -9.607 -5.340 13.2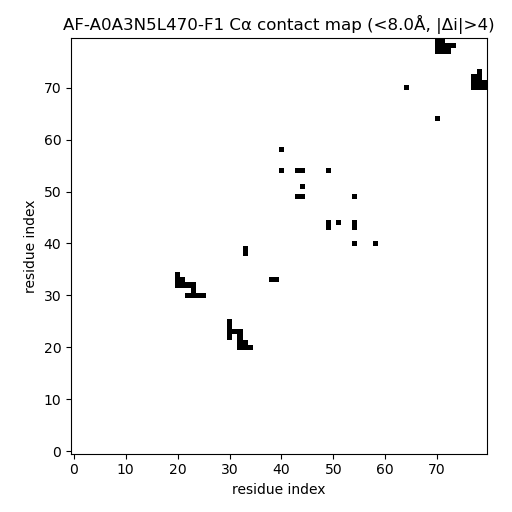86 1.00 64.88 80 ASN A CA 1
ATOM 648 C C . ASN A 1 80 ? -10.103 -6.712 13.791 1.00 64.88 80 ASN A C 1
ATOM 650 O O . ASN A 1 80 ? -11.326 -6.953 13.857 1.00 64.88 80 ASN A O 1
#

Foldseek 3Di:
DDDPPPPPPPPDDPDPPDQDFDWDDDPDPDTDTDRDPVRVLVVLVVDPVDDPVVSVVVVVVVVVVVPDPDWDDDPNDTDD

pLDDT: mean 72.22, std 16.26, range [38.78, 91.06]

Radius of gyration: 17.72 Å; Cα contacts (8 Å, |Δi|>4): 32; chains: 1; bounding box: 34×52×35 Å

Mean predicted aligned error: 14.82 Å

Secondary structure (DSSP, 8-state):
-----SS-SSS------S--------SSS-----S-HHHHHHHHHH-TTS-HHHHHHHHHHHHHHHT-S--EEETTEEE-